Protein AF-A0A261AFC9-F1 (afdb_monomer_lite)

InterPro domains:
  IPR053132 Mesendoderm Development Regulator [PTHR35855] (1-124)

Organism: Caenorhabditis remanei (NCBI:txid31234)

Structure (mmCIF, N/CA/C/O backbone):
data_AF-A0A261AFC9-F1
#
_entry.id   AF-A0A261AFC9-F1
#
loop_
_atom_site.group_PDB
_atom_site.id
_atom_site.type_symbol
_atom_site.label_atom_id
_atom_site.label_alt_id
_atom_site.label_comp_id
_atom_site.label_asym_id
_atom_site.label_entity_id
_atom_site.label_seq_id
_atom_site.pdbx_PDB_ins_code
_atom_site.Cartn_x
_atom_site.Cartn_y
_atom_site.Cartn_z
_atom_site.occupancy
_atom_site.B_iso_or_equiv
_atom_site.auth_seq_id
_atom_site.auth_comp_id
_atom_site.auth_asym_id
_atom_site.auth_atom_id
_atom_site.pdbx_PDB_model_num
ATOM 1 N N . MET A 1 1 ? 24.778 -31.324 -28.775 1.00 54.78 1 MET A N 1
ATOM 2 C CA . MET A 1 1 ? 24.158 -29.977 -28.761 1.00 54.78 1 MET A CA 1
ATOM 3 C C . MET A 1 1 ? 25.275 -28.955 -28.616 1.00 54.78 1 MET A C 1
ATOM 5 O O . MET A 1 1 ? 26.095 -29.123 -27.729 1.00 54.78 1 MET A O 1
ATOM 9 N N . SER A 1 2 ? 25.384 -27.986 -29.532 1.00 67.25 2 SER A N 1
ATOM 10 C CA . SER A 1 2 ? 26.491 -27.010 -29.555 1.00 67.25 2 SER A CA 1
ATOM 11 C C . SER A 1 2 ? 26.510 -26.164 -28.276 1.00 67.25 2 SER A C 1
ATOM 13 O O . SER A 1 2 ? 25.464 -25.633 -27.899 1.00 67.25 2 SER A O 1
ATOM 15 N N . SER A 1 3 ? 27.675 -26.012 -27.635 1.00 69.44 3 SER A N 1
ATOM 16 C CA . SER A 1 3 ? 27.861 -25.224 -26.401 1.00 69.44 3 SER A CA 1
ATOM 17 C C . SER A 1 3 ? 27.331 -23.793 -26.521 1.00 69.44 3 SER A C 1
ATOM 19 O O . SER A 1 3 ? 26.829 -23.240 -25.551 1.00 69.44 3 SER A O 1
ATOM 21 N N . ILE A 1 4 ? 27.333 -23.226 -27.730 1.00 74.94 4 ILE A N 1
ATOM 22 C CA . ILE A 1 4 ? 26.769 -21.900 -28.022 1.00 74.94 4 ILE A CA 1
ATOM 23 C C . ILE A 1 4 ? 25.251 -21.874 -27.801 1.00 74.94 4 ILE A C 1
ATOM 25 O O . ILE A 1 4 ? 24.725 -20.912 -27.251 1.00 74.94 4 ILE A O 1
ATOM 29 N N . ARG A 1 5 ? 24.532 -22.945 -28.167 1.00 71.75 5 ARG A N 1
ATOM 30 C CA . ARG A 1 5 ? 23.084 -23.041 -27.919 1.00 71.75 5 ARG A CA 1
ATOM 31 C C . ARG A 1 5 ? 22.778 -23.155 -26.428 1.00 71.75 5 ARG A C 1
ATOM 33 O O . ARG A 1 5 ? 21.781 -22.603 -25.987 1.00 71.75 5 ARG A O 1
ATOM 40 N N . VAL A 1 6 ? 23.642 -23.826 -25.663 1.00 73.00 6 VAL A N 1
ATOM 41 C CA . VAL A 1 6 ? 23.518 -23.922 -24.200 1.00 73.00 6 VAL A CA 1
ATOM 42 C C . VAL A 1 6 ? 23.772 -22.562 -23.546 1.00 73.00 6 VAL A C 1
ATOM 44 O O . VAL A 1 6 ? 22.988 -22.148 -22.703 1.00 73.00 6 VAL A O 1
ATOM 47 N N . 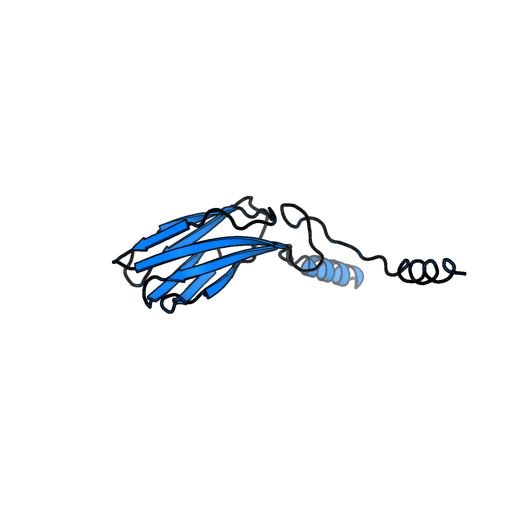ILE A 1 7 ? 24.797 -21.825 -23.985 1.00 72.25 7 ILE A N 1
ATOM 48 C CA . ILE A 1 7 ? 25.108 -20.478 -23.480 1.00 72.25 7 ILE A CA 1
ATOM 49 C C . ILE A 1 7 ? 23.971 -19.495 -23.790 1.00 72.25 7 ILE A C 1
ATOM 51 O O . ILE A 1 7 ? 23.517 -18.796 -22.893 1.00 72.25 7 ILE A O 1
ATOM 55 N N . LEU A 1 8 ? 23.455 -19.474 -25.023 1.00 69.56 8 LEU A N 1
ATOM 56 C CA . LEU A 1 8 ? 22.329 -18.606 -25.394 1.00 69.56 8 LEU A CA 1
ATOM 57 C C . LEU A 1 8 ? 21.050 -18.949 -24.617 1.00 69.56 8 LEU A C 1
ATOM 59 O O . LEU A 1 8 ? 20.327 -18.048 -24.199 1.00 69.56 8 LEU A O 1
ATOM 63 N N . PHE A 1 9 ? 20.798 -20.238 -24.372 1.00 65.12 9 PHE A N 1
ATOM 64 C CA . PHE A 1 9 ? 19.677 -20.674 -23.544 1.00 65.12 9 PHE A CA 1
ATOM 65 C C . PHE A 1 9 ? 19.851 -20.220 -22.087 1.00 65.12 9 PHE A C 1
ATOM 67 O O . PHE A 1 9 ? 18.928 -19.648 -21.517 1.00 65.12 9 PHE A O 1
ATOM 74 N N . LEU A 1 10 ? 21.050 -20.358 -21.512 1.00 62.88 10 LEU A N 1
ATOM 75 C CA . LEU A 1 10 ? 21.364 -19.849 -20.174 1.00 62.88 10 LEU A CA 1
ATOM 76 C C . LEU A 1 10 ? 21.193 -18.323 -20.087 1.00 62.88 10 LEU A C 1
ATOM 78 O O . LEU A 1 10 ? 20.551 -17.851 -19.156 1.00 62.88 10 LEU A O 1
ATOM 82 N N . TYR A 1 11 ? 21.660 -17.552 -21.076 1.00 61.16 11 TYR A N 1
ATOM 83 C CA . TYR A 1 11 ? 21.439 -16.098 -21.128 1.00 61.16 11 TYR A CA 1
ATOM 84 C C . TYR A 1 11 ? 19.954 -15.722 -21.227 1.00 61.16 11 TYR A C 1
ATOM 86 O O . TYR A 1 11 ? 19.536 -14.750 -20.603 1.00 61.16 11 TYR A O 1
ATOM 94 N N . SER A 1 12 ? 19.138 -16.500 -21.947 1.00 57.38 12 SER A N 1
ATOM 95 C CA . SER A 1 12 ? 17.687 -16.270 -22.002 1.00 57.38 12 SER A CA 1
ATOM 96 C C . SER A 1 12 ? 16.977 -16.559 -20.673 1.00 57.38 12 SER A C 1
ATOM 98 O O . SER A 1 12 ? 15.988 -15.904 -20.357 1.00 57.38 12 SER A O 1
ATOM 100 N N . LEU A 1 13 ? 17.518 -17.468 -19.851 1.00 54.53 13 LEU A N 1
ATOM 101 C CA . LEU A 1 13 ? 17.015 -17.733 -18.498 1.00 54.53 13 LEU A CA 1
ATOM 102 C C . LEU A 1 13 ? 17.376 -16.609 -17.511 1.00 54.53 13 LEU A C 1
ATOM 104 O O . LEU A 1 13 ? 16.652 -16.407 -16.541 1.00 54.53 13 LEU A O 1
ATOM 108 N N . TYR A 1 14 ? 18.449 -15.846 -17.766 1.00 49.03 14 TYR A N 1
ATOM 109 C CA . TYR A 1 14 ? 18.832 -14.679 -16.957 1.00 49.03 14 TYR A CA 1
ATOM 110 C C . TYR A 1 14 ? 17.985 -13.429 -17.220 1.00 49.03 14 TYR A C 1
ATOM 112 O O . TYR A 1 14 ? 18.086 -12.471 -16.457 1.00 49.03 14 TYR A O 1
ATOM 120 N N . SER A 1 15 ? 17.082 -13.444 -18.207 1.00 40.25 15 SER A N 1
ATOM 121 C CA . SER A 1 15 ? 16.020 -12.433 -18.323 1.00 40.25 15 SER A CA 1
ATOM 122 C C . SER A 1 15 ? 14.870 -12.698 -17.334 1.00 40.25 15 SER A C 1
ATOM 124 O O . SER A 1 15 ? 13.699 -12.449 -17.616 1.00 40.25 15 SER A O 1
ATOM 126 N N . LEU A 1 16 ? 15.205 -13.216 -16.147 1.00 48.62 16 LEU A N 1
ATOM 127 C CA . LEU A 1 16 ? 14.377 -13.084 -14.957 1.00 48.62 16 LEU A CA 1
ATOM 128 C C . LEU A 1 16 ? 14.140 -11.588 -14.788 1.00 48.62 16 LEU A C 1
ATOM 130 O O . LEU A 1 16 ? 15.077 -10.862 -14.467 1.00 48.62 16 LEU A O 1
ATOM 134 N N . ALA A 1 17 ? 12.921 -11.141 -15.093 1.00 53.59 17 ALA A N 1
ATOM 135 C CA . ALA A 1 17 ? 12.481 -9.760 -14.985 1.00 53.59 17 ALA A CA 1
ATOM 136 C C . ALA A 1 17 ? 12.919 -9.191 -13.630 1.00 53.59 17 ALA A C 1
ATOM 138 O O . ALA A 1 17 ? 12.280 -9.424 -12.604 1.00 53.59 17 ALA A O 1
ATOM 139 N N . SER A 1 18 ? 14.062 -8.505 -13.615 1.00 55.03 18 SER A N 1
ATOM 140 C CA . SER A 1 18 ? 14.497 -7.775 -12.441 1.00 55.03 18 SER A CA 1
ATOM 141 C C . SER A 1 18 ? 13.482 -6.661 -12.288 1.00 55.03 18 SER A C 1
ATOM 143 O O . SER A 1 18 ? 13.303 -5.858 -13.204 1.00 55.03 18 SER A O 1
ATOM 145 N N . ALA A 1 19 ? 12.749 -6.672 -11.179 1.00 69.25 19 ALA A N 1
ATOM 146 C CA . ALA A 1 19 ? 11.855 -5.579 -10.864 1.00 69.25 19 ALA A CA 1
ATOM 147 C C . ALA A 1 19 ? 12.705 -4.309 -10.811 1.00 69.25 19 ALA A C 1
ATOM 149 O O . ALA A 1 19 ? 13.647 -4.207 -10.024 1.00 69.25 19 ALA A O 1
ATOM 150 N N . THR A 1 20 ? 12.424 -3.376 -11.709 1.00 87.38 20 THR A N 1
ATOM 151 C CA . THR A 1 20 ? 13.218 -2.156 -11.846 1.00 87.38 20 THR A CA 1
ATOM 152 C C . THR A 1 20 ? 12.829 -1.106 -10.803 1.00 87.38 20 THR A C 1
ATOM 154 O O . THR A 1 20 ? 13.605 -0.207 -10.486 1.00 87.38 20 THR A O 1
ATOM 157 N N . GLY A 1 21 ? 11.658 -1.277 -10.189 1.00 89.44 21 GLY A N 1
ATOM 158 C CA . GLY A 1 21 ? 11.203 -0.567 -9.003 1.00 89.44 21 GLY A CA 1
ATOM 159 C C . GLY A 1 21 ? 10.308 -1.446 -8.135 1.00 89.44 21 GLY A C 1
ATOM 160 O O . GLY A 1 21 ? 10.061 -2.614 -8.447 1.00 89.44 21 GLY A O 1
ATOM 161 N N . HIS A 1 22 ? 9.837 -0.886 -7.029 1.00 90.81 22 HIS A N 1
ATOM 162 C CA . HIS A 1 22 ? 8.939 -1.547 -6.096 1.00 90.81 22 HIS A CA 1
ATOM 163 C C . HIS A 1 22 ? 7.956 -0.551 -5.476 1.00 90.81 22 HIS A C 1
ATOM 165 O O . HIS A 1 22 ? 8.275 0.612 -5.233 1.00 90.81 22 HIS A O 1
ATOM 171 N N . LEU A 1 23 ? 6.737 -1.017 -5.204 1.00 92.31 23 LEU A N 1
ATOM 172 C CA . LEU A 1 23 ? 5.770 -0.274 -4.408 1.00 92.31 23 LEU A CA 1
ATOM 173 C C . LEU A 1 23 ? 6.118 -0.462 -2.936 1.00 92.31 23 LEU A C 1
ATOM 175 O O . LEU A 1 23 ? 6.054 -1.576 -2.427 1.00 92.31 23 LEU A O 1
ATOM 179 N N . ARG A 1 24 ? 6.432 0.621 -2.240 1.00 94.69 24 ARG A N 1
ATOM 180 C CA . ARG A 1 24 ? 6.575 0.657 -0.790 1.00 94.69 24 ARG A CA 1
ATOM 181 C C . ARG A 1 24 ? 5.273 1.147 -0.169 1.00 94.69 24 ARG A C 1
ATOM 183 O O . ARG A 1 24 ? 4.769 2.207 -0.539 1.00 94.69 24 ARG A O 1
ATOM 190 N N . LEU A 1 25 ? 4.753 0.391 0.791 1.00 96.00 25 LEU A N 1
ATOM 191 C CA . LEU A 1 25 ? 3.640 0.797 1.639 1.00 96.00 25 LEU A CA 1
ATOM 192 C C . LEU A 1 25 ? 4.137 1.056 3.057 1.00 96.00 25 LEU A C 1
ATOM 194 O O . LEU A 1 25 ? 4.895 0.264 3.613 1.00 96.00 25 LEU A O 1
ATOM 198 N N . GLU A 1 26 ? 3.674 2.151 3.641 1.00 97.25 26 GLU A N 1
ATOM 199 C CA . GLU A 1 26 ? 3.864 2.501 5.041 1.00 97.25 26 GLU A CA 1
ATOM 200 C C . GLU A 1 26 ? 2.496 2.504 5.728 1.00 97.25 26 GLU A C 1
ATOM 202 O O . GLU A 1 26 ? 1.566 3.190 5.302 1.00 97.25 26 GLU A O 1
ATOM 207 N N . LEU A 1 27 ? 2.373 1.677 6.760 1.00 97.81 27 LEU A N 1
ATOM 208 C CA . LEU A 1 27 ? 1.123 1.335 7.423 1.00 97.81 27 LEU A CA 1
ATOM 209 C C . LEU A 1 27 ? 1.190 1.788 8.878 1.00 97.81 27 LEU A C 1
ATOM 211 O O . LEU A 1 27 ? 2.141 1.439 9.577 1.00 97.81 27 LEU A O 1
ATOM 215 N N . THR A 1 28 ? 0.166 2.501 9.338 1.00 98.00 28 THR A N 1
ATOM 216 C CA . THR A 1 28 ? 0.037 2.912 10.744 1.00 98.00 28 THR A CA 1
ATOM 217 C C . THR A 1 28 ? -1.370 2.597 11.230 1.00 98.00 28 THR A C 1
ATOM 219 O O . THR A 1 28 ? -2.342 3.110 10.673 1.00 98.00 28 THR A O 1
ATOM 222 N N . ALA A 1 29 ? -1.488 1.755 12.256 1.00 97.44 29 ALA A N 1
ATOM 223 C CA . ALA A 1 29 ? -2.777 1.324 12.792 1.00 97.44 29 ALA A CA 1
ATOM 224 C C . ALA A 1 29 ? -3.206 2.146 14.016 1.00 97.44 29 ALA A C 1
ATOM 226 O O . ALA A 1 29 ? -2.381 2.531 14.849 1.00 97.44 29 ALA A O 1
ATOM 227 N N . SER A 1 30 ? -4.514 2.361 14.159 1.00 96.75 30 SER A N 1
ATOM 228 C CA . SER A 1 30 ? -5.131 2.997 15.329 1.00 96.75 30 SER A CA 1
ATOM 229 C C . SER A 1 30 ? -5.181 2.088 16.558 1.00 96.75 30 SER A C 1
ATOM 231 O O . SER A 1 30 ? -5.371 2.577 17.666 1.00 96.75 30 SER A O 1
ATOM 233 N N . THR A 1 31 ? -5.024 0.776 16.374 1.00 96.56 31 THR A N 1
ATOM 234 C CA . THR A 1 31 ? -5.001 -0.255 17.421 1.00 96.56 31 THR A CA 1
ATOM 235 C C . THR A 1 31 ? -4.127 -1.425 16.975 1.00 96.56 31 THR A C 1
ATOM 237 O O . THR A 1 31 ? -3.945 -1.628 15.775 1.00 96.56 31 THR A O 1
ATOM 240 N N . ASN A 1 32 ? -3.641 -2.245 17.912 1.00 97.25 32 ASN A N 1
ATOM 241 C CA . ASN A 1 32 ? -2.921 -3.474 17.563 1.00 97.25 32 ASN A CA 1
ATOM 242 C C . ASN A 1 32 ? -3.816 -4.395 16.721 1.00 97.25 32 ASN A C 1
ATOM 244 O O . ASN A 1 32 ? -4.939 -4.699 17.126 1.00 97.25 32 ASN A O 1
ATOM 248 N N . CYS A 1 33 ? -3.331 -4.856 15.571 1.00 96.50 33 CYS A N 1
ATOM 249 C CA . CYS A 1 33 ? -4.094 -5.746 14.700 1.00 96.50 33 CYS A CA 1
ATOM 250 C C . CYS A 1 33 ? -3.184 -6.624 13.833 1.00 96.50 33 CYS A C 1
ATOM 252 O O . CYS A 1 33 ? -2.002 -6.341 13.650 1.00 96.50 33 CYS A O 1
ATOM 254 N N . ASN A 1 34 ? -3.756 -7.695 13.285 1.00 97.12 34 ASN A N 1
ATOM 255 C CA . ASN A 1 34 ? -3.139 -8.455 12.204 1.00 97.12 34 ASN A CA 1
ATOM 256 C C . ASN A 1 34 ? -3.806 -8.024 10.902 1.00 97.12 34 ASN 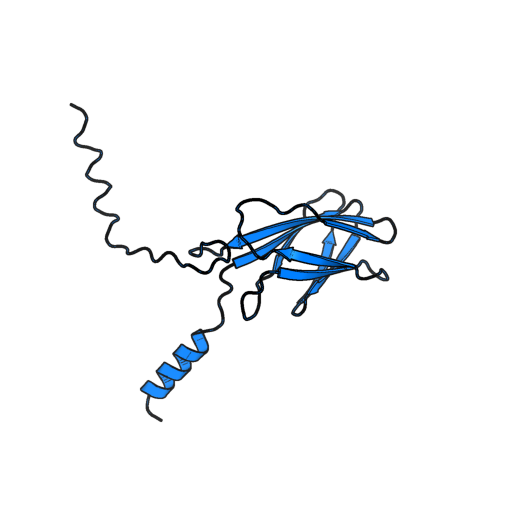A C 1
ATOM 258 O O . ASN A 1 34 ? -4.996 -8.260 10.714 1.00 97.12 34 ASN A O 1
ATOM 262 N N . LEU A 1 35 ? -3.058 -7.374 10.021 1.00 97.38 35 LEU A N 1
ATOM 263 C CA . LEU A 1 35 ? -3.546 -6.924 8.728 1.00 97.38 35 LEU A CA 1
ATOM 264 C C . LEU A 1 35 ? -3.096 -7.914 7.660 1.00 97.38 35 LEU A C 1
ATOM 266 O O . LEU A 1 35 ? -1.901 -8.130 7.477 1.00 97.38 35 LEU A O 1
ATOM 270 N N . ARG A 1 36 ? -4.043 -8.513 6.946 1.00 96.88 36 ARG A N 1
ATOM 271 C CA . ARG A 1 36 ? -3.768 -9.337 5.770 1.00 96.88 36 ARG A CA 1
ATOM 272 C C . ARG A 1 36 ? -3.745 -8.460 4.524 1.00 96.88 36 ARG A C 1
ATOM 274 O O . ARG A 1 36 ? -4.677 -7.685 4.312 1.00 96.88 36 ARG A O 1
ATOM 281 N N . LEU A 1 37 ? -2.698 -8.604 3.721 1.00 95.38 37 LEU A N 1
ATOM 282 C CA . LEU A 1 37 ? -2.461 -7.911 2.464 1.00 95.38 37 LEU A CA 1
ATOM 283 C C . LEU A 1 37 ? -2.497 -8.927 1.324 1.00 95.38 37 LEU A C 1
ATOM 285 O O . LEU A 1 37 ? -1.742 -9.898 1.323 1.00 95.38 37 LEU A O 1
ATOM 289 N N . LEU A 1 38 ? -3.354 -8.678 0.341 1.00 92.94 38 LEU A N 1
ATOM 290 C CA . LEU A 1 38 ? -3.576 -9.554 -0.801 1.00 92.94 38 LEU A CA 1
ATOM 291 C C . LEU A 1 38 ? -3.289 -8.804 -2.102 1.00 92.94 38 LEU A C 1
ATOM 293 O O . LEU A 1 38 ? -3.874 -7.757 -2.362 1.00 92.94 38 LEU A O 1
ATOM 297 N N . THR A 1 39 ? -2.435 -9.360 -2.950 1.00 89.00 39 THR A N 1
ATOM 298 C CA . THR A 1 39 ? -2.247 -8.921 -4.340 1.00 89.00 39 THR A CA 1
ATOM 299 C C . THR A 1 39 ? -2.539 -10.084 -5.284 1.00 89.00 39 THR A C 1
ATOM 301 O O . THR A 1 39 ? -2.712 -11.218 -4.840 1.00 89.00 39 THR A O 1
ATOM 304 N N . ASP A 1 40 ? -2.509 -9.841 -6.596 1.00 82.88 40 ASP A N 1
ATOM 305 C CA . ASP A 1 40 ? -2.604 -10.904 -7.610 1.00 82.88 40 ASP A CA 1
ATOM 306 C C . ASP A 1 40 ? -1.516 -11.992 -7.454 1.00 82.88 40 ASP A C 1
ATOM 308 O O . ASP A 1 40 ? -1.639 -13.079 -8.015 1.00 82.88 40 ASP A O 1
ATOM 312 N N . SER A 1 41 ? -0.425 -11.707 -6.729 1.00 77.31 41 SER A N 1
ATOM 313 C CA . SER A 1 41 ? 0.757 -12.577 -6.655 1.00 77.31 41 SER A CA 1
ATOM 314 C C . SER A 1 41 ? 1.267 -12.881 -5.243 1.00 77.31 41 SER A C 1
ATOM 316 O O . SER A 1 41 ? 2.224 -13.649 -5.103 1.00 77.31 41 SER A O 1
ATOM 318 N N . SER A 1 42 ? 0.668 -12.286 -4.209 1.00 84.00 42 SER A N 1
ATOM 319 C CA . SER A 1 42 ? 1.114 -12.409 -2.820 1.00 84.00 42 SER A CA 1
ATOM 320 C C . SER A 1 42 ? -0.052 -12.372 -1.839 1.00 84.00 42 SER A C 1
ATOM 322 O O . SER A 1 42 ? -1.023 -11.647 -2.041 1.00 84.00 42 SER A O 1
ATOM 324 N N . ASP A 1 43 ? 0.101 -13.102 -0.741 1.00 91.88 43 ASP A N 1
ATOM 325 C CA . ASP A 1 43 ? -0.805 -13.105 0.402 1.00 91.88 43 ASP A CA 1
ATOM 326 C C . ASP A 1 43 ? 0.053 -13.097 1.669 1.00 91.88 43 ASP A C 1
ATOM 328 O O . ASP A 1 43 ? 0.791 -14.047 1.932 1.00 91.88 43 ASP A O 1
ATOM 332 N N . GLU A 1 44 ? 0.034 -11.986 2.397 1.00 93.06 44 GLU A N 1
ATOM 333 C CA . GLU A 1 44 ? 0.878 -11.754 3.567 1.00 93.06 44 GLU A CA 1
ATOM 334 C C . GLU A 1 44 ? 0.017 -11.292 4.741 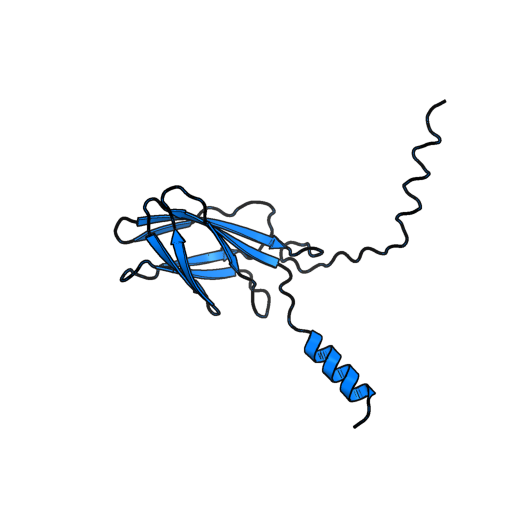1.00 93.06 44 GLU A C 1
ATOM 336 O O . GLU A 1 44 ? -0.964 -10.579 4.560 1.00 93.06 44 GLU A O 1
ATOM 341 N N . THR A 1 45 ? 0.377 -11.676 5.964 1.00 95.62 45 THR A N 1
ATOM 342 C CA . THR A 1 45 ? -0.230 -11.121 7.180 1.00 95.62 45 THR A CA 1
ATOM 343 C C . THR A 1 45 ? 0.831 -10.397 7.993 1.00 95.62 45 THR A C 1
ATOM 345 O O . THR A 1 45 ? 1.832 -10.991 8.388 1.00 95.62 45 THR A O 1
ATOM 348 N N . LEU A 1 46 ? 0.598 -9.113 8.253 1.00 96.50 46 LEU A N 1
ATOM 349 C CA . LEU A 1 46 ? 1.465 -8.237 9.027 1.00 96.50 46 LEU A CA 1
ATOM 350 C C . LEU A 1 46 ? 0.853 -7.974 10.398 1.00 96.50 46 LEU A C 1
ATOM 352 O O . LEU A 1 46 ? -0.300 -7.562 10.503 1.00 96.50 46 LEU A O 1
ATOM 356 N N . GLN A 1 47 ? 1.649 -8.144 11.448 1.00 97.38 47 GLN A N 1
ATOM 357 C CA . GLN A 1 47 ? 1.290 -7.644 12.768 1.00 97.38 47 GLN A CA 1
ATOM 358 C C . GLN A 1 47 ? 1.599 -6.145 12.836 1.00 97.38 47 GLN A C 1
ATOM 360 O O . GLN A 1 47 ? 2.737 -5.730 12.605 1.00 97.38 47 GLN A O 1
ATOM 365 N N . LEU A 1 48 ? 0.582 -5.343 13.140 1.00 97.69 48 LEU A N 1
ATOM 366 C CA . LEU A 1 48 ? 0.691 -3.904 13.344 1.00 97.69 48 LEU A CA 1
ATOM 367 C C . LEU A 1 48 ? 0.528 -3.588 14.829 1.00 97.69 48 LEU A C 1
ATOM 369 O O . LEU A 1 48 ? -0.397 -4.080 15.482 1.00 97.69 48 LEU A O 1
ATOM 373 N N . LEU A 1 49 ? 1.425 -2.753 15.344 1.00 97.38 49 LEU A N 1
ATOM 374 C CA . LEU A 1 49 ? 1.336 -2.182 16.682 1.00 97.38 49 LEU A CA 1
ATOM 375 C C . LEU A 1 49 ? 0.775 -0.760 16.587 1.00 97.38 49 LEU A C 1
ATOM 377 O O . LEU A 1 49 ? 1.023 -0.040 15.618 1.00 97.38 49 LEU A O 1
ATOM 381 N N . ILE A 1 50 ? -0.025 -0.375 17.577 1.00 97.19 50 ILE A N 1
ATOM 382 C CA . ILE A 1 50 ? -0.711 0.915 17.628 1.00 97.19 50 ILE A CA 1
ATOM 383 C C . ILE A 1 50 ? 0.277 2.076 17.494 1.00 97.19 50 ILE A C 1
ATOM 385 O O . ILE A 1 50 ? 1.252 2.169 18.234 1.00 97.19 50 ILE A O 1
ATOM 389 N N . GLY A 1 51 ? 0.004 2.978 16.549 1.00 93.75 51 GLY A N 1
ATOM 390 C CA . GLY A 1 51 ? 0.817 4.171 16.305 1.00 93.75 51 GLY A CA 1
ATOM 391 C C . GLY A 1 51 ? 2.208 3.905 15.714 1.00 93.75 51 GLY A C 1
ATOM 392 O O . GLY A 1 51 ? 2.888 4.860 15.341 1.00 93.75 51 GLY A O 1
ATOM 393 N N . GLU A 1 52 ? 2.630 2.646 15.584 1.00 97.75 52 GLU A N 1
ATOM 394 C CA . GLU A 1 52 ? 3.909 2.291 14.982 1.00 97.75 52 GLU A CA 1
ATOM 395 C C . GLU A 1 52 ? 3.799 2.177 13.463 1.00 97.75 52 GLU A C 1
ATOM 397 O O . GLU A 1 52 ? 2.837 1.638 12.911 1.00 97.75 52 GLU A O 1
ATOM 402 N N . LYS A 1 53 ? 4.838 2.665 12.783 1.00 96.88 53 LYS A N 1
ATOM 403 C CA . LYS A 1 53 ? 4.963 2.563 11.332 1.00 96.88 53 LYS A CA 1
ATOM 404 C C . LYS A 1 53 ? 5.505 1.193 10.953 1.00 96.88 53 LYS A C 1
ATOM 406 O O . LYS A 1 53 ? 6.622 0.835 11.327 1.00 96.88 53 LYS A O 1
ATOM 411 N N . ARG A 1 54 ? 4.759 0.459 10.132 1.00 97.25 54 ARG A N 1
ATOM 412 C CA . ARG A 1 54 ? 5.213 -0.784 9.501 1.00 97.25 54 ARG A CA 1
ATOM 413 C C . ARG A 1 54 ? 5.386 -0.571 8.004 1.00 97.25 54 ARG A C 1
ATOM 415 O O . ARG A 1 54 ? 4.460 -0.137 7.328 1.00 97.25 54 ARG A O 1
ATOM 422 N N . ILE A 1 55 ? 6.563 -0.907 7.487 1.00 95.75 55 ILE A N 1
ATOM 423 C CA . ILE A 1 55 ? 6.872 -0.802 6.059 1.00 95.75 55 ILE A CA 1
ATOM 424 C C . ILE A 1 55 ? 6.844 -2.197 5.432 1.00 95.75 55 ILE A C 1
ATOM 426 O O . ILE A 1 55 ? 7.402 -3.140 5.992 1.00 95.75 55 ILE A O 1
ATOM 430 N N . THR A 1 56 ? 6.213 -2.313 4.268 1.00 93.50 56 THR A N 1
ATOM 431 C CA . THR A 1 56 ? 6.276 -3.495 3.393 1.00 93.50 56 THR A CA 1
ATOM 432 C C . THR A 1 56 ? 6.490 -3.057 1.944 1.00 93.50 56 THR A C 1
ATOM 434 O O . THR A 1 56 ? 6.209 -1.907 1.593 1.00 93.50 56 THR A O 1
ATOM 437 N N . SER A 1 57 ? 7.024 -3.941 1.103 1.00 91.50 57 SER A N 1
ATOM 438 C CA . SER A 1 57 ? 7.307 -3.638 -0.298 1.00 91.50 57 SER A CA 1
ATOM 439 C C . SER A 1 57 ? 6.890 -4.755 -1.251 1.00 91.50 57 SER A C 1
ATOM 441 O O . SER A 1 57 ? 7.067 -5.943 -0.990 1.00 91.50 57 SER A O 1
ATOM 443 N N . PHE A 1 58 ? 6.363 -4.352 -2.406 1.00 86.69 58 PHE A N 1
ATOM 444 C CA . PHE A 1 58 ? 5.883 -5.236 -3.459 1.00 86.69 58 PHE A CA 1
ATOM 445 C C . PHE A 1 58 ? 6.641 -4.968 -4.746 1.00 86.69 58 PHE A C 1
ATOM 447 O O . PHE A 1 58 ? 6.687 -3.844 -5.245 1.00 86.69 58 PHE A O 1
ATOM 454 N N . HIS A 1 59 ? 7.203 -6.027 -5.311 1.00 83.62 59 HIS A N 1
ATOM 455 C CA . HIS A 1 59 ? 7.875 -5.968 -6.596 1.00 83.62 59 HIS A CA 1
ATOM 456 C C . HIS A 1 59 ? 6.883 -6.390 -7.686 1.00 83.62 59 HIS A C 1
ATOM 458 O O . HIS A 1 59 ? 6.351 -7.504 -7.603 1.00 83.62 59 HIS A O 1
ATOM 464 N N . PRO A 1 60 ? 6.605 -5.541 -8.691 1.00 73.38 60 PRO A N 1
ATOM 465 C CA . PRO A 1 60 ? 5.723 -5.913 -9.785 1.00 73.38 60 PRO A CA 1
ATOM 466 C C . PRO A 1 60 ? 6.299 -7.126 -10.524 1.00 73.38 60 PRO A C 1
ATOM 468 O O . PRO A 1 60 ? 7.467 -7.145 -10.912 1.00 73.38 60 PRO A O 1
ATOM 471 N N . ARG A 1 61 ? 5.475 -8.164 -10.699 1.00 70.00 61 ARG A N 1
ATOM 472 C CA . ARG A 1 61 ? 5.820 -9.353 -11.487 1.00 70.00 61 ARG A CA 1
ATOM 473 C C . ARG A 1 61 ? 5.183 -9.230 -12.873 1.00 70.00 61 ARG A C 1
ATOM 475 O O . ARG A 1 61 ? 3.961 -9.192 -12.977 1.00 70.00 61 ARG A O 1
ATOM 482 N N . GLY A 1 62 ? 5.997 -9.211 -13.929 1.00 64.25 62 GLY A N 1
ATOM 483 C CA . GLY A 1 62 ? 5.533 -9.150 -15.323 1.00 64.25 62 GLY A CA 1
ATOM 484 C C . GLY A 1 62 ? 5.604 -7.751 -15.947 1.00 64.25 62 GLY A C 1
ATOM 485 O O . GLY A 1 62 ? 6.406 -6.924 -15.523 1.00 64.25 62 GLY A O 1
ATOM 486 N N . LEU A 1 63 ? 4.800 -7.508 -16.992 1.00 62.12 63 LEU A N 1
ATOM 487 C CA . LEU A 1 63 ? 4.709 -6.208 -17.674 1.00 62.12 63 LEU A CA 1
ATOM 488 C C . LEU A 1 63 ? 4.366 -5.097 -16.673 1.00 62.12 63 LEU A C 1
ATOM 490 O O . LEU A 1 63 ? 3.455 -5.261 -15.859 1.00 62.12 63 LEU A O 1
ATOM 494 N N . ILE A 1 64 ? 5.085 -3.975 -16.762 1.00 62.72 64 ILE A N 1
ATOM 495 C CA . ILE A 1 64 ? 4.867 -2.787 -15.932 1.00 62.72 64 ILE A CA 1
ATOM 496 C C . ILE A 1 64 ? 3.423 -2.324 -16.155 1.00 62.72 64 ILE A C 1
ATOM 498 O O . ILE A 1 64 ? 3.069 -1.861 -17.238 1.00 62.72 64 ILE A O 1
ATOM 502 N N . ARG A 1 65 ? 2.572 -2.506 -15.143 1.00 70.44 65 ARG A N 1
ATOM 503 C CA . ARG A 1 65 ? 1.237 -1.900 -15.099 1.00 70.44 65 ARG A CA 1
ATOM 504 C C . ARG A 1 65 ? 1.373 -0.474 -14.559 1.00 70.44 65 ARG A C 1
ATOM 506 O O . ARG A 1 65 ? 2.298 -0.183 -13.811 1.00 70.44 65 ARG A O 1
ATOM 513 N N . ASP A 1 66 ? 0.451 0.419 -14.893 1.00 84.75 66 ASP A N 1
ATOM 514 C CA . ASP A 1 66 ? 0.445 1.760 -14.288 1.00 84.75 66 ASP A CA 1
ATOM 515 C C . ASP A 1 66 ? 0.014 1.730 -12.815 1.00 84.75 66 ASP A C 1
ATOM 517 O O . ASP A 1 66 ? 0.342 2.636 -12.047 1.00 84.75 66 ASP A O 1
ATOM 521 N N . THR A 1 67 ? -0.719 0.688 -12.414 1.00 89.00 67 THR A N 1
ATOM 522 C CA . THR A 1 67 ? -1.241 0.519 -11.060 1.00 89.00 67 THR A CA 1
ATOM 523 C C . THR A 1 67 ? -1.135 -0.925 -10.576 1.00 89.00 67 THR A C 1
ATOM 525 O O . THR A 1 67 ? -1.067 -1.876 -11.361 1.00 89.00 67 THR A O 1
ATOM 528 N N . ILE A 1 68 ? -1.148 -1.090 -9.255 1.00 89.12 68 ILE A N 1
ATOM 529 C CA . ILE A 1 68 ? -1.321 -2.376 -8.579 1.00 89.12 68 ILE A CA 1
ATOM 530 C C . ILE A 1 68 ? -2.490 -2.284 -7.602 1.00 89.12 68 ILE A C 1
ATOM 532 O O . ILE A 1 68 ? -2.646 -1.296 -6.884 1.00 89.12 68 ILE A O 1
ATOM 536 N N . ARG A 1 69 ? -3.313 -3.332 -7.579 1.00 92.75 69 ARG A N 1
ATOM 537 C CA . ARG A 1 69 ? -4.423 -3.478 -6.641 1.00 92.75 69 ARG A CA 1
ATOM 538 C C . ARG A 1 69 ? -3.957 -4.274 -5.425 1.00 92.75 69 ARG A C 1
ATOM 540 O O . ARG A 1 69 ? -3.470 -5.393 -5.580 1.00 92.75 69 ARG A O 1
ATOM 547 N N . VAL A 1 70 ? -4.134 -3.714 -4.231 1.00 94.31 70 VAL A N 1
ATOM 548 C CA . VAL A 1 70 ? -3.829 -4.386 -2.959 1.00 94.31 70 VAL A CA 1
ATOM 549 C C . VAL A 1 70 ? -5.093 -4.422 -2.107 1.00 94.31 70 VAL A C 1
ATOM 551 O O . VAL A 1 70 ? -5.696 -3.387 -1.824 1.00 94.31 70 VAL A O 1
ATOM 554 N N . GLY A 1 71 ? -5.519 -5.626 -1.743 1.00 96.50 71 GLY A N 1
ATOM 555 C CA . GLY A 1 71 ? -6.596 -5.899 -0.802 1.00 96.50 71 GLY A CA 1
ATOM 556 C C . GLY A 1 71 ? -6.088 -5.919 0.633 1.00 96.50 71 GLY A C 1
ATOM 557 O O . GLY A 1 71 ? -5.037 -6.487 0.905 1.00 96.50 71 GLY A O 1
ATOM 558 N N . PHE A 1 72 ? -6.860 -5.345 1.544 1.00 97.38 72 PHE A N 1
ATOM 559 C CA . PHE A 1 72 ? -6.594 -5.312 2.976 1.00 97.38 72 PHE A CA 1
ATOM 560 C C . PHE A 1 72 ? -7.779 -5.903 3.723 1.00 97.38 72 PHE A C 1
ATOM 562 O O . PHE A 1 72 ? -8.929 -5.625 3.382 1.00 97.38 72 PHE A O 1
ATOM 569 N N . SER A 1 73 ? -7.508 -6.716 4.736 1.00 97.38 73 SER A N 1
ATOM 570 C CA . SER A 1 73 ? -8.533 -7.254 5.633 1.00 97.38 73 SER A CA 1
ATOM 571 C C . SER A 1 73 ? -7.944 -7.567 6.997 1.00 97.38 73 SER A C 1
ATOM 573 O O . SER A 1 73 ? -6.778 -7.943 7.100 1.00 97.38 73 SER A O 1
ATOM 575 N N . ILE A 1 74 ? -8.773 -7.498 8.027 1.00 96.12 74 ILE A N 1
ATOM 576 C CA . ILE A 1 74 ? -8.489 -8.056 9.353 1.00 96.12 74 ILE A CA 1
ATOM 577 C C . ILE A 1 74 ? -9.097 -9.469 9.473 1.00 96.12 74 ILE A C 1
ATOM 579 O O . ILE A 1 74 ? -9.916 -9.850 8.629 1.00 96.12 74 ILE A O 1
ATOM 583 N N . PRO A 1 75 ? -8.724 -10.280 10.483 1.00 91.88 75 PRO A N 1
ATOM 584 C CA . PRO A 1 75 ? -9.333 -11.587 10.708 1.00 91.88 75 PRO A CA 1
ATOM 585 C C . PRO A 1 75 ? -10.859 -11.489 10.789 1.00 91.88 75 PRO A C 1
ATOM 587 O O . PRO A 1 75 ? -11.387 -10.698 11.565 1.00 91.88 75 PRO A O 1
ATOM 590 N N . ASN A 1 76 ? -11.556 -12.302 9.990 1.00 87.81 76 ASN A N 1
ATOM 591 C CA . ASN A 1 76 ? -13.021 -12.309 9.849 1.00 87.81 76 ASN A CA 1
ATOM 592 C C . ASN A 1 76 ? -13.640 -11.004 9.304 1.00 87.81 76 ASN A C 1
ATOM 594 O O . ASN A 1 76 ? -14.863 -10.874 9.293 1.00 87.81 76 ASN A O 1
ATOM 598 N N . GLY A 1 77 ? -12.814 -10.059 8.855 1.00 88.81 77 GLY A N 1
ATOM 599 C CA . GLY A 1 77 ? -13.237 -8.796 8.264 1.00 88.81 77 GLY A CA 1
ATOM 600 C C . GLY A 1 77 ? -13.489 -8.880 6.761 1.00 88.81 77 GLY A C 1
ATOM 601 O O . GLY A 1 77 ? -13.233 -9.896 6.106 1.00 88.81 77 GLY A O 1
ATOM 602 N N . LYS A 1 78 ? -13.970 -7.775 6.192 1.00 91.62 78 LYS A N 1
ATOM 603 C CA . LYS A 1 78 ? -14.161 -7.644 4.745 1.00 91.62 78 LYS A CA 1
ATOM 604 C C . LYS A 1 78 ? -12.847 -7.232 4.088 1.00 91.62 78 LYS A C 1
ATOM 606 O O . LYS A 1 78 ? -12.135 -6.357 4.571 1.00 91.62 78 LYS A O 1
ATOM 611 N N . THR A 1 79 ? -12.550 -7.812 2.927 1.00 95.56 79 THR A N 1
ATOM 612 C CA . THR A 1 79 ? -11.450 -7.322 2.095 1.00 95.56 79 THR A CA 1
ATOM 613 C C . THR A 1 79 ? -11.848 -6.037 1.373 1.00 95.56 79 THR A C 1
ATOM 615 O O . THR A 1 79 ? -12.772 -6.032 0.555 1.00 95.56 79 THR A O 1
ATOM 618 N N . THR A 1 80 ? -11.108 -4.964 1.634 1.00 97.19 80 THR A N 1
ATOM 619 C CA . THR A 1 80 ? -11.206 -3.683 0.926 1.00 97.19 80 THR A CA 1
ATOM 620 C C . THR A 1 80 ? -9.950 -3.489 0.094 1.00 97.19 80 THR A C 1
ATOM 622 O O . THR A 1 80 ? -8.842 -3.635 0.600 1.00 97.19 80 THR A O 1
ATOM 625 N N . ALA A 1 81 ? -10.110 -3.197 -1.194 1.00 96.31 81 ALA A N 1
ATOM 626 C CA . ALA A 1 81 ? -8.991 -3.069 -2.118 1.00 96.31 81 ALA A CA 1
ATOM 627 C C . ALA A 1 81 ? -8.765 -1.619 -2.536 1.00 96.31 81 ALA A C 1
ATOM 629 O O . ALA A 1 81 ? -9.724 -0.905 -2.826 1.00 96.31 81 ALA A O 1
ATOM 630 N N . PHE A 1 82 ? -7.496 -1.238 -2.629 1.00 96.06 82 PHE A N 1
ATOM 631 C CA . PHE A 1 82 ? -7.053 0.060 -3.125 1.00 96.06 82 PHE A CA 1
ATOM 632 C C . PHE A 1 82 ? -6.141 -0.130 -4.332 1.00 96.06 82 PHE A C 1
ATOM 634 O O . PHE A 1 82 ? -5.435 -1.137 -4.438 1.00 96.06 82 PHE A O 1
ATOM 641 N N . GLU A 1 83 ? -6.162 0.844 -5.233 1.00 94.06 83 GLU A N 1
ATOM 642 C CA . GLU A 1 83 ? -5.246 0.911 -6.366 1.00 94.06 83 GLU A CA 1
ATOM 643 C C . GLU A 1 83 ? -4.150 1.929 -6.073 1.00 94.06 83 GLU A C 1
ATOM 645 O O . GLU A 1 83 ? -4.421 3.051 -5.647 1.00 94.06 83 GLU A O 1
ATOM 650 N N . PHE A 1 84 ? -2.907 1.523 -6.301 1.00 93.00 84 PHE A N 1
ATOM 651 C CA . PHE A 1 84 ? -1.727 2.344 -6.075 1.00 93.00 84 PHE A CA 1
ATOM 652 C C . PHE A 1 84 ? -1.006 2.567 -7.392 1.00 93.00 84 PHE A C 1
ATOM 654 O O . PHE A 1 84 ? -0.779 1.616 -8.142 1.00 93.00 84 PHE A O 1
ATOM 661 N N . SER A 1 85 ? -0.623 3.814 -7.664 1.00 91.62 85 SER A N 1
ATOM 662 C CA . SER A 1 85 ? 0.155 4.159 -8.853 1.00 91.62 85 SER A CA 1
ATOM 663 C C . SER A 1 85 ? 1.573 3.596 -8.748 1.00 91.62 85 SER A C 1
ATOM 665 O O . SER A 1 85 ? 2.227 3.738 -7.715 1.00 91.62 85 SER A O 1
ATOM 667 N N . MET A 1 86 ? 2.078 3.001 -9.825 1.00 90.25 86 MET A N 1
ATOM 668 C CA . MET A 1 86 ? 3.458 2.513 -9.935 1.00 90.25 86 MET A CA 1
ATOM 669 C C . MET A 1 86 ? 4.333 3.542 -10.655 1.00 90.25 86 MET A C 1
ATOM 671 O O . MET A 1 86 ? 5.017 3.246 -11.632 1.00 90.25 86 MET A O 1
ATOM 675 N N . LYS A 1 87 ? 4.254 4.792 -10.180 1.00 91.12 87 LYS A N 1
ATOM 676 C CA . LYS A 1 87 ? 4.985 5.937 -10.730 1.00 91.12 87 LYS A CA 1
ATOM 677 C C . LYS A 1 87 ? 5.837 6.593 -9.657 1.00 91.12 87 LYS A C 1
ATOM 679 O O . LYS A 1 87 ? 5.318 7.005 -8.621 1.00 91.12 87 LYS A O 1
ATOM 684 N N . ASN A 1 88 ? 7.129 6.712 -9.929 1.00 90.25 88 ASN A N 1
ATOM 685 C CA . ASN A 1 88 ? 8.089 7.400 -9.085 1.00 90.25 88 ASN A CA 1
ATOM 686 C C . ASN A 1 88 ? 7.977 8.913 -9.312 1.00 90.25 88 ASN A C 1
ATOM 688 O O . ASN A 1 88 ? 8.711 9.506 -10.099 1.00 90.25 88 ASN A O 1
ATOM 692 N N . SER A 1 89 ? 7.010 9.536 -8.641 1.00 86.50 89 SER A N 1
ATOM 693 C CA . SER A 1 89 ? 6.813 10.991 -8.633 1.00 86.50 89 SER A CA 1
ATOM 694 C C . SER A 1 89 ? 7.769 11.728 -7.685 1.00 86.50 89 SER A C 1
ATOM 696 O O . SER A 1 89 ? 7.707 12.952 -7.595 1.00 86.50 89 SER A O 1
ATOM 698 N N . GLY A 1 90 ? 8.611 11.007 -6.933 1.00 82.50 90 GLY A N 1
ATOM 699 C CA . GLY A 1 90 ? 9.443 11.571 -5.864 1.00 82.50 90 GLY A CA 1
ATOM 700 C C . GLY A 1 90 ? 8.661 12.060 -4.637 1.00 82.50 90 GLY A C 1
ATOM 701 O O . GLY A 1 90 ? 9.258 12.616 -3.717 1.00 82.50 90 GLY A O 1
ATOM 702 N N . GLN A 1 91 ? 7.340 11.866 -4.605 1.00 86.19 91 GLN A N 1
ATOM 703 C CA . GLN A 1 91 ? 6.470 12.257 -3.499 1.00 86.19 91 GLN A CA 1
ATOM 704 C C . GLN A 1 91 ? 5.545 11.096 -3.114 1.00 86.19 91 GLN A C 1
ATOM 706 O O . GLN A 1 91 ? 5.068 10.386 -4.005 1.00 86.19 91 GLN A O 1
ATOM 711 N N . PRO A 1 92 ? 5.243 10.912 -1.815 1.00 86.00 92 PRO A N 1
ATOM 712 C CA . PRO A 1 92 ? 4.220 9.967 -1.389 1.00 86.00 92 PRO A CA 1
ATOM 713 C C . PRO A 1 92 ? 2.868 10.296 -2.026 1.00 86.00 92 PRO A C 1
ATOM 715 O O . PRO A 1 92 ? 2.496 11.464 -2.160 1.00 86.00 92 PRO A O 1
ATOM 718 N N . GLN A 1 93 ? 2.117 9.263 -2.396 1.00 88.50 93 GLN A N 1
ATOM 719 C CA . GLN A 1 93 ? 0.745 9.434 -2.872 1.00 88.50 93 GLN A CA 1
ATOM 720 C C . GLN A 1 93 ? -0.167 9.862 -1.718 1.00 88.50 93 GLN A C 1
ATOM 722 O O . GLN A 1 93 ? 0.161 9.669 -0.541 1.00 88.50 93 GLN A O 1
ATOM 727 N N . LEU A 1 94 ? -1.336 10.412 -2.063 1.00 91.19 94 LEU A N 1
ATOM 728 C CA . LEU A 1 94 ? -2.388 10.670 -1.083 1.00 91.19 94 LEU A CA 1
ATOM 729 C C . LEU A 1 94 ? -2.675 9.383 -0.295 1.00 91.19 94 LEU A C 1
ATOM 731 O O . LEU A 1 94 ? -2.830 8.320 -0.905 1.00 91.19 94 LEU A O 1
ATOM 735 N N . PRO A 1 95 ? -2.702 9.454 1.045 1.00 92.56 95 PRO A N 1
ATOM 736 C CA . PRO A 1 95 ? -2.879 8.267 1.854 1.00 92.56 95 PRO A CA 1
ATOM 737 C C . PRO A 1 95 ? -4.281 7.691 1.666 1.00 92.56 95 PRO A C 1
ATOM 739 O O . PRO A 1 95 ? -5.271 8.422 1.638 1.00 92.56 95 PRO A O 1
ATOM 742 N N . ASN A 1 96 ? -4.352 6.368 1.602 1.00 97.00 96 ASN A N 1
ATOM 743 C CA . ASN A 1 96 ? -5.604 5.635 1.711 1.00 97.00 96 ASN A CA 1
ATOM 744 C C . ASN A 1 96 ? -5.884 5.320 3.182 1.00 97.00 96 ASN A C 1
ATOM 746 O O . ASN A 1 96 ? -4.962 5.201 3.992 1.00 97.00 96 ASN A O 1
ATOM 750 N N . VAL A 1 97 ? -7.160 5.159 3.522 1.00 97.44 97 VAL A N 1
ATOM 751 C CA . VAL A 1 97 ? -7.588 4.765 4.866 1.00 97.44 97 VAL A CA 1
ATOM 752 C C . VAL A 1 97 ? -8.390 3.480 4.750 1.00 97.44 97 VAL A C 1
ATOM 754 O O . VAL A 1 97 ? -9.407 3.431 4.060 1.00 97.44 97 VAL A O 1
ATOM 757 N N . PHE A 1 98 ? -7.905 2.430 5.402 1.00 97.50 98 PHE A N 1
ATOM 758 C CA . PHE A 1 98 ? -8.650 1.195 5.591 1.00 97.50 98 PHE A CA 1
ATOM 759 C C . PHE A 1 98 ? -9.383 1.257 6.929 1.00 97.50 98 PHE A C 1
ATOM 761 O O . PHE A 1 98 ? -8.756 1.517 7.954 1.00 97.50 98 PHE A O 1
ATOM 768 N N . GLU A 1 99 ? -10.685 0.985 6.917 1.00 96.62 99 GLU A N 1
ATOM 769 C CA . GLU A 1 99 ? -11.522 0.954 8.116 1.00 96.62 99 GLU A CA 1
ATOM 770 C C . GLU A 1 99 ? -12.345 -0.334 8.134 1.00 96.62 99 GLU A C 1
ATOM 772 O O . GLU A 1 99 ? -13.095 -0.611 7.194 1.00 96.62 99 GLU A O 1
ATOM 777 N N . ASP A 1 100 ? -12.200 -1.125 9.196 1.00 95.12 100 ASP A N 1
ATOM 778 C CA . ASP A 1 100 ? -13.023 -2.313 9.434 1.00 95.12 100 ASP A CA 1
ATOM 779 C C . ASP A 1 100 ? -13.047 -2.672 10.926 1.00 95.12 100 ASP A C 1
ATOM 781 O O . ASP A 1 100 ? -12.040 -2.546 11.618 1.00 95.12 100 ASP A O 1
ATOM 785 N N . ALA A 1 101 ? -14.204 -3.107 11.429 1.00 89.44 101 ALA A N 1
ATOM 786 C CA . ALA A 1 101 ? -14.448 -3.506 12.823 1.00 89.44 101 ALA A CA 1
ATOM 787 C C . ALA A 1 101 ? -13.825 -2.584 13.902 1.00 89.44 101 ALA A C 1
ATOM 789 O O . ALA A 1 101 ? -13.345 -3.055 14.933 1.00 89.44 101 ALA A O 1
ATOM 790 N N . GLY A 1 102 ? -13.823 -1.266 13.675 1.00 89.38 102 GLY A N 1
ATOM 791 C CA . GLY A 1 102 ? -13.253 -0.281 14.607 1.00 89.38 102 GLY A CA 1
ATOM 792 C C . GLY A 1 102 ? -11.724 -0.146 14.559 1.00 89.38 102 GLY A C 1
ATOM 793 O O . GLY A 1 102 ? -11.157 0.611 15.344 1.00 89.38 102 GLY A O 1
ATOM 794 N N . VAL A 1 103 ? -11.057 -0.839 13.634 1.00 94.12 103 VAL A N 1
ATOM 795 C CA . VAL A 1 103 ? -9.639 -0.666 13.309 1.00 94.12 103 VAL A CA 1
ATOM 796 C C . VAL A 1 103 ? -9.522 0.293 12.130 1.00 94.12 103 VAL A C 1
ATOM 798 O O . VAL A 1 103 ? -10.147 0.082 11.092 1.00 94.12 103 VAL A O 1
ATOM 801 N N . VAL A 1 104 ? -8.684 1.316 12.277 1.00 96.88 104 VAL A N 1
ATOM 802 C CA . VAL A 1 104 ? -8.323 2.251 11.209 1.00 96.88 104 VAL A CA 1
ATOM 803 C C . VAL A 1 104 ? -6.846 2.069 10.891 1.00 96.88 104 VAL A C 1
ATOM 805 O O . VAL A 1 104 ? -6.006 2.072 11.792 1.00 96.88 104 VAL A O 1
ATOM 808 N N . VAL A 1 105 ? -6.511 1.912 9.614 1.00 97.81 105 VAL A N 1
ATOM 809 C CA . VAL A 1 105 ? -5.126 1.834 9.142 1.00 97.81 105 VAL A CA 1
ATOM 810 C C . VAL A 1 105 ? -4.896 2.913 8.097 1.00 97.81 105 VAL A C 1
ATOM 812 O O . VAL A 1 105 ? -5.523 2.915 7.037 1.00 97.81 105 VAL A O 1
ATOM 815 N N . LEU A 1 106 ? -3.965 3.817 8.393 1.00 98.06 106 LEU A N 1
ATOM 816 C CA . LEU A 1 106 ? -3.452 4.777 7.428 1.00 98.06 106 LEU A CA 1
ATOM 817 C C . LEU A 1 106 ? -2.445 4.073 6.519 1.00 98.06 106 LEU A C 1
ATOM 819 O O . LEU A 1 106 ? -1.500 3.453 7.009 1.00 98.06 106 LEU A O 1
ATOM 823 N N . ILE A 1 107 ? -2.639 4.190 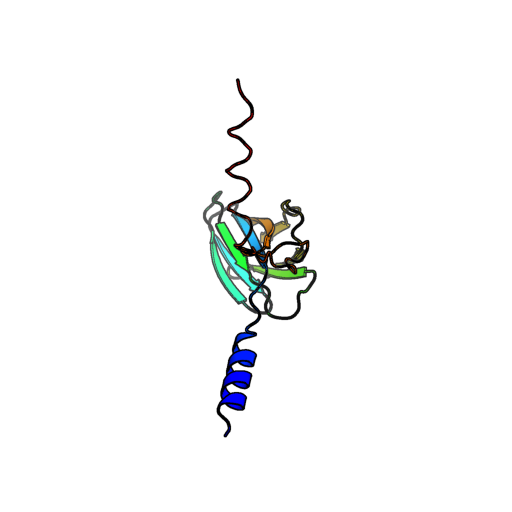5.208 1.00 97.88 107 ILE A N 1
ATOM 824 C CA . ILE A 1 107 ? -1.816 3.549 4.186 1.00 97.88 107 ILE A CA 1
ATOM 825 C C . ILE A 1 107 ? -1.180 4.637 3.324 1.00 97.88 107 ILE A C 1
ATOM 827 O O . ILE A 1 107 ? -1.822 5.222 2.451 1.00 97.88 107 ILE A O 1
ATOM 831 N N . GLN A 1 108 ? 0.100 4.899 3.555 1.00 96.94 108 GLN A N 1
ATOM 832 C CA . GLN A 1 108 ? 0.921 5.736 2.688 1.00 96.94 108 GLN A CA 1
ATOM 833 C C . GLN A 1 108 ? 1.640 4.863 1.666 1.00 96.94 108 GLN A C 1
ATOM 835 O O . GLN A 1 108 ? 2.054 3.747 1.973 1.00 96.94 108 GLN A O 1
ATOM 840 N N . SER A 1 109 ? 1.790 5.360 0.441 1.00 95.50 109 SER A N 1
ATOM 841 C CA . SER A 1 109 ? 2.437 4.603 -0.629 1.00 95.50 109 SER A CA 1
ATOM 842 C C . SER A 1 109 ? 3.413 5.453 -1.426 1.00 95.50 109 SER A C 1
ATOM 844 O O . SER A 1 109 ? 3.204 6.654 -1.619 1.00 95.50 109 SER A O 1
ATOM 846 N N . MET A 1 110 ? 4.476 4.812 -1.902 1.00 94.75 110 MET A N 1
ATOM 847 C CA . MET A 1 110 ? 5.460 5.405 -2.797 1.00 94.75 110 MET A CA 1
ATOM 848 C C . MET A 1 110 ? 6.018 4.326 -3.722 1.00 94.75 110 MET A C 1
ATOM 850 O O . MET A 1 110 ? 6.286 3.213 -3.278 1.00 94.75 110 MET A O 1
ATOM 854 N N . TYR A 1 111 ? 6.180 4.638 -5.006 1.00 93.31 111 TYR A N 1
ATOM 855 C CA . TYR A 1 111 ? 6.868 3.746 -5.934 1.00 93.31 111 TYR A CA 1
ATOM 856 C C . TYR A 1 111 ? 8.323 4.192 -6.057 1.00 93.31 111 TYR A C 1
ATOM 858 O O . TYR A 1 111 ? 8.592 5.322 -6.462 1.00 93.31 111 TYR A O 1
ATOM 866 N N . GLU A 1 112 ? 9.247 3.319 -5.672 1.00 92.88 112 GLU A N 1
ATOM 867 C CA . GLU A 1 112 ? 10.676 3.609 -5.602 1.00 92.88 112 GLU A CA 1
ATOM 868 C C . GLU A 1 112 ? 11.431 2.786 -6.647 1.00 92.88 112 GLU A C 1
ATOM 870 O O . GLU A 1 112 ? 11.156 1.602 -6.847 1.00 92.88 112 GLU A O 1
ATOM 875 N N . CYS A 1 113 ? 12.409 3.402 -7.309 1.00 91.50 113 CYS A N 1
ATOM 876 C CA . CYS A 1 113 ? 13.288 2.669 -8.211 1.00 91.50 113 CYS A CA 1
ATOM 877 C C . CYS A 1 113 ? 14.331 1.879 -7.432 1.00 91.50 113 CYS A C 1
ATOM 879 O O . CYS A 1 113 ? 14.910 2.358 -6.456 1.00 91.50 113 CYS A O 1
ATOM 881 N N . ASN A 1 114 ? 14.613 0.671 -7.910 1.00 89.62 114 ASN A N 1
ATOM 882 C CA . ASN A 1 114 ? 15.721 -0.111 -7.397 1.00 89.62 114 ASN A CA 1
ATOM 883 C C . ASN A 1 114 ? 17.049 0.543 -7.793 1.00 89.62 114 ASN A C 1
ATOM 885 O O . ASN A 1 114 ? 17.132 1.332 -8.735 1.00 89.62 114 ASN A O 1
ATOM 889 N N . ARG A 1 115 ? 18.118 0.227 -7.056 1.00 88.56 115 ARG A N 1
ATOM 890 C CA . ARG A 1 115 ? 19.429 0.856 -7.252 1.00 88.56 115 ARG A CA 1
ATOM 891 C C . ARG A 1 115 ? 19.885 0.763 -8.714 1.00 88.56 115 ARG A C 1
ATOM 893 O O . ARG A 1 115 ? 19.932 -0.320 -9.285 1.00 88.56 115 ARG A O 1
ATOM 900 N N . GLY A 1 116 ? 20.278 1.905 -9.278 1.00 88.12 116 GLY A N 1
ATOM 901 C CA . GLY A 1 116 ? 20.721 2.022 -10.669 1.00 88.12 116 GLY A CA 1
ATOM 902 C C . GLY A 1 116 ? 19.587 2.283 -11.662 1.00 88.12 116 GLY A C 1
ATOM 903 O O . GLY A 1 116 ? 19.872 2.725 -12.771 1.00 88.12 116 GLY A O 1
ATOM 904 N N . PHE A 1 117 ? 18.325 2.098 -11.270 1.00 89.50 117 PHE A N 1
ATOM 905 C CA . PHE A 1 117 ? 17.166 2.435 -12.089 1.00 89.50 117 PHE A CA 1
ATOM 906 C C . PHE A 1 117 ? 16.633 3.837 -11.782 1.00 89.50 117 PHE A C 1
ATOM 908 O O . PHE A 1 117 ? 16.750 4.340 -10.665 1.00 89.50 117 PHE A O 1
ATOM 915 N N . HIS A 1 118 ? 16.053 4.473 -12.793 1.00 89.69 118 HIS A N 1
ATOM 916 C CA . HIS A 1 118 ? 15.441 5.796 -12.728 1.00 89.69 118 HIS A CA 1
ATOM 917 C C . HIS A 1 118 ? 14.368 5.945 -13.817 1.00 89.69 118 HIS A C 1
ATOM 919 O O . HIS A 1 118 ? 14.143 5.037 -14.619 1.00 89.69 118 HIS A O 1
ATOM 925 N N . GLY A 1 119 ? 13.704 7.100 -13.843 1.00 87.75 119 GLY A N 1
ATOM 926 C CA . GLY A 1 119 ? 12.533 7.343 -14.683 1.00 87.75 119 GLY A CA 1
ATOM 927 C C . GLY A 1 119 ? 11.235 7.207 -13.898 1.00 87.75 119 GLY A C 1
ATOM 928 O O . GLY A 1 119 ? 11.223 6.764 -12.748 1.00 87.75 119 GLY A O 1
ATOM 929 N N . LEU A 1 120 ? 10.133 7.610 -14.527 1.00 89.06 120 LEU A N 1
ATOM 930 C CA . LEU A 1 120 ? 8.824 7.631 -13.879 1.00 89.06 120 LEU A CA 1
ATOM 931 C C . LEU A 1 120 ? 8.339 6.215 -13.558 1.00 89.06 120 LEU A C 1
ATOM 933 O O . LEU A 1 120 ? 7.687 6.014 -12.543 1.00 89.06 120 LEU A O 1
ATOM 937 N N . THR A 1 121 ? 8.681 5.234 -14.387 1.00 87.69 121 THR A N 1
ATOM 938 C CA . THR A 1 121 ? 8.325 3.821 -14.198 1.00 87.69 121 THR A CA 1
ATOM 939 C C . THR A 1 121 ? 9.547 2.947 -13.901 1.00 87.69 121 THR A C 1
ATOM 941 O O . THR A 1 121 ? 9.463 1.720 -13.923 1.00 87.69 121 THR A O 1
ATOM 944 N N . CYS A 1 122 ? 10.677 3.577 -13.558 1.00 88.69 122 CYS A N 1
ATOM 945 C CA . CYS A 1 122 ? 11.964 2.933 -13.300 1.00 88.69 122 CYS A CA 1
ATOM 946 C C . CYS A 1 122 ? 12.517 2.147 -14.500 1.00 88.69 122 CYS A C 1
ATOM 948 O O . CYS A 1 122 ? 13.183 1.135 -14.345 1.00 88.69 122 CYS A O 1
ATOM 950 N N . GLU A 1 123 ? 12.223 2.580 -15.717 1.00 85.19 123 GLU A N 1
ATOM 951 C CA . GLU A 1 123 ? 12.545 1.888 -16.962 1.00 85.19 123 GLU A CA 1
ATOM 952 C C . GLU A 1 123 ? 13.994 2.097 -17.434 1.00 85.19 123 GLU 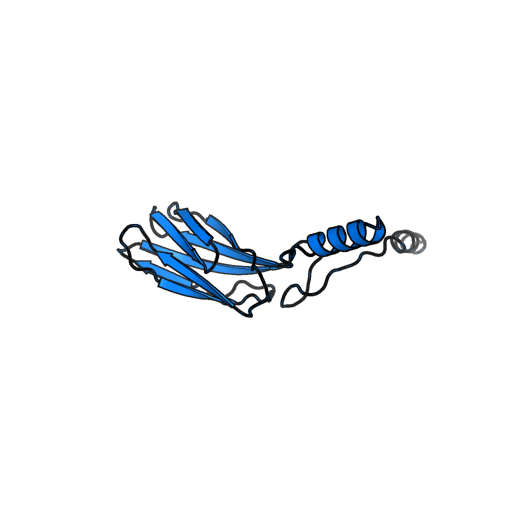A C 1
ATOM 954 O O . GLU A 1 123 ? 14.507 1.308 -18.229 1.00 85.19 123 GLU A O 1
ATOM 959 N N . PHE A 1 124 ? 14.676 3.135 -16.942 1.00 85.56 124 PHE A N 1
ATOM 960 C CA . PHE A 1 124 ? 16.022 3.496 -17.385 1.00 85.56 124 PHE A CA 1
ATOM 961 C C . PHE A 1 124 ? 17.080 3.046 -16.380 1.00 85.56 124 PHE A C 1
ATOM 963 O O . PHE A 1 124 ? 16.947 3.292 -15.184 1.00 85.56 124 PHE A O 1
ATOM 970 N N . TYR A 1 125 ? 18.172 2.442 -16.855 1.00 85.44 125 TYR A N 1
ATOM 971 C CA . TYR A 1 125 ? 19.312 2.051 -16.021 1.00 85.44 125 TYR A CA 1
ATOM 972 C C . TYR A 1 125 ? 20.507 2.984 -16.245 1.00 85.44 125 TYR A C 1
ATOM 974 O O . TYR A 1 125 ? 20.932 3.208 -17.379 1.00 85.44 125 TYR A O 1
ATOM 982 N N . HIS A 1 126 ? 21.082 3.510 -15.167 1.00 78.62 126 HIS A N 1
ATOM 983 C CA . HIS A 1 126 ? 22.329 4.263 -15.219 1.00 78.62 126 HIS A CA 1
ATOM 984 C C . HIS A 1 126 ? 23.513 3.305 -15.388 1.00 78.62 126 HIS A C 1
ATOM 986 O O . HIS A 1 126 ? 23.990 2.690 -14.433 1.00 78.62 126 HIS A O 1
ATOM 992 N N . HIS A 1 127 ? 24.037 3.217 -16.610 1.00 58.12 127 HIS A N 1
ATOM 993 C CA . HIS A 1 127 ? 25.324 2.580 -16.862 1.00 58.12 127 HIS A CA 1
ATOM 994 C C . HIS A 1 127 ? 26.437 3.581 -16.517 1.00 58.12 127 HIS A C 1
ATOM 996 O O . HIS 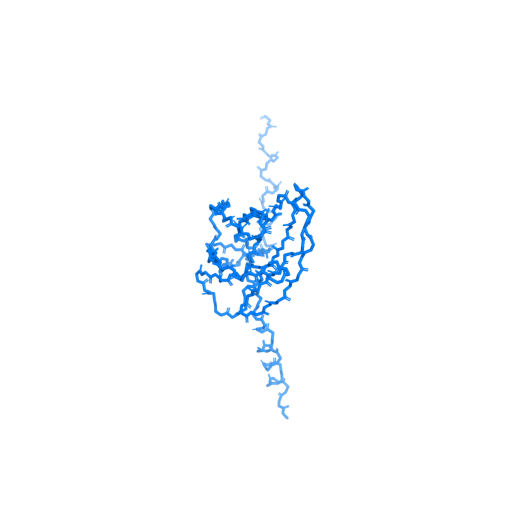A 1 127 ? 26.745 4.476 -17.304 1.00 58.12 127 HIS A O 1
ATOM 1002 N N . TYR A 1 128 ? 27.046 3.474 -15.335 1.00 54.44 128 TYR A N 1
ATOM 1003 C CA . TYR A 1 128 ? 28.284 4.208 -15.076 1.00 54.44 128 TYR A CA 1
ATOM 1004 C C . TYR A 1 128 ? 29.381 3.634 -15.981 1.00 54.44 128 TYR A C 1
ATOM 1006 O O . TYR A 1 128 ? 29.874 2.530 -15.758 1.00 54.44 128 TYR A O 1
ATOM 1014 N N . ASN A 1 129 ? 29.772 4.378 -17.019 1.00 44.09 129 ASN A N 1
ATOM 1015 C CA . ASN A 1 129 ? 31.054 4.152 -17.676 1.00 44.09 129 ASN A CA 1
ATOM 1016 C C . ASN A 1 129 ? 32.147 4.574 -16.689 1.00 44.09 129 ASN A C 1
ATOM 1018 O O . ASN A 1 129 ? 32.334 5.762 -16.432 1.00 44.09 129 ASN A O 1
ATOM 1022 N N . TYR A 1 130 ? 32.885 3.602 -16.154 1.00 44.72 130 TYR A N 1
ATOM 1023 C CA . TYR A 1 130 ? 34.007 3.786 -15.221 1.00 44.72 130 TYR A CA 1
ATOM 1024 C C . TYR A 1 130 ? 35.199 4.591 -15.793 1.00 44.72 130 TYR A C 1
ATOM 1026 O O . TYR A 1 130 ? 36.246 4.666 -15.161 1.00 44.72 130 TYR A O 1
ATOM 1034 N N . HIS A 1 131 ? 35.069 5.216 -16.966 1.00 44.25 131 HIS A N 1
ATOM 1035 C CA . HIS A 1 131 ? 36.170 5.896 -17.652 1.00 44.25 131 HIS A CA 1
ATOM 1036 C C . HIS A 1 131 ? 36.317 7.398 -17.367 1.00 44.25 131 HIS A C 1
ATOM 1038 O O . HIS A 1 131 ? 37.294 7.980 -17.821 1.00 44.25 131 HIS A O 1
ATOM 1044 N N . ASN A 1 132 ? 35.419 8.033 -16.604 1.00 37.94 132 ASN A N 1
ATOM 1045 C CA . ASN A 1 132 ? 35.476 9.491 -16.381 1.00 37.94 132 ASN A CA 1
ATOM 1046 C C . ASN A 1 132 ? 35.729 9.936 -14.932 1.00 37.94 132 ASN A C 1
ATOM 1048 O O . ASN A 1 132 ? 35.676 11.131 -14.651 1.00 37.94 132 ASN A O 1
ATOM 1052 N N . TYR A 1 133 ? 36.067 9.024 -14.015 1.00 41.69 133 TYR A N 1
ATOM 1053 C CA . TYR A 1 133 ? 36.366 9.403 -12.625 1.00 41.69 133 TYR A CA 1
ATOM 1054 C C . TYR A 1 133 ? 37.768 10.011 -12.424 1.00 41.69 133 TYR A C 1
ATOM 1056 O O . TYR A 1 133 ? 38.049 10.544 -11.356 1.00 41.69 133 TYR A O 1
ATOM 1064 N N . SER A 1 134 ? 38.641 9.983 -13.437 1.00 42.41 134 SER A N 1
ATOM 1065 C CA . SER A 1 134 ? 40.011 10.513 -13.322 1.00 42.41 134 SER A CA 1
ATOM 1066 C C . SER A 1 134 ? 40.185 11.960 -13.793 1.00 42.41 134 SER A C 1
ATOM 1068 O O . SER A 1 134 ? 41.219 12.549 -13.505 1.00 42.41 134 SER A O 1
ATOM 1070 N N . ASN A 1 135 ? 39.199 12.563 -14.470 1.00 40.34 135 ASN A N 1
ATOM 1071 C CA . ASN A 1 135 ? 39.362 13.908 -15.050 1.00 40.34 135 ASN A CA 1
ATOM 1072 C C . ASN A 1 135 ? 38.702 15.039 -14.253 1.00 40.34 135 ASN A C 1
ATOM 1074 O O . ASN A 1 135 ? 38.992 16.202 -14.519 1.00 40.34 135 ASN A O 1
ATOM 1078 N N . HIS A 1 136 ? 37.850 14.729 -13.272 1.00 41.34 136 HIS A N 1
ATOM 1079 C CA . HIS A 1 136 ? 37.219 15.761 -12.442 1.00 41.34 136 HIS A CA 1
ATOM 1080 C C . HIS A 1 136 ? 37.960 16.063 -11.138 1.00 41.34 136 HIS A C 1
ATOM 1082 O O . HIS A 1 136 ? 37.682 17.091 -10.542 1.00 41.34 136 HIS A O 1
ATOM 1088 N N . HIS A 1 137 ? 38.935 15.244 -10.726 1.00 40.59 137 HIS A N 1
ATOM 1089 C CA . HIS A 1 137 ? 39.692 15.513 -9.497 1.00 40.59 137 HIS A CA 1
ATOM 1090 C C . HIS A 1 137 ? 40.962 16.362 -9.715 1.00 40.59 137 HIS A C 1
ATOM 1092 O O . HIS A 1 137 ? 41.534 16.851 -8.750 1.00 40.59 137 HIS A O 1
ATOM 1098 N N . TYR A 1 138 ? 41.389 16.577 -10.966 1.00 37.94 138 TYR A N 1
ATOM 1099 C CA . TYR A 1 138 ? 42.602 17.351 -11.284 1.00 37.94 138 TYR A CA 1
ATOM 1100 C C . TYR A 1 138 ? 42.349 18.816 -11.669 1.00 37.94 138 TYR A C 1
ATOM 1102 O O . TYR A 1 138 ? 43.301 19.542 -11.930 1.00 37.94 138 TYR A O 1
ATOM 1110 N N . ARG A 1 139 ? 41.088 19.266 -11.734 1.00 42.53 139 ARG A N 1
ATOM 1111 C CA . ARG A 1 139 ? 40.754 20.634 -12.175 1.00 42.53 139 ARG A CA 1
ATOM 1112 C C . ARG A 1 139 ? 40.416 21.616 -11.056 1.00 42.53 139 ARG A C 1
ATOM 1114 O O . ARG A 1 139 ? 40.252 22.794 -11.353 1.00 42.53 139 ARG A O 1
ATOM 1121 N N . ASP A 1 140 ? 40.377 21.150 -9.810 1.00 45.19 140 ASP A N 1
ATOM 1122 C CA . ASP A 1 140 ? 40.013 21.977 -8.655 1.00 45.19 140 ASP A CA 1
ATOM 1123 C C . ASP A 1 140 ? 41.232 22.435 -7.821 1.00 45.19 140 ASP A C 1
ATOM 1125 O O . ASP A 1 140 ? 41.057 23.183 -6.863 1.00 45.19 140 ASP A O 1
ATOM 1129 N N . GLU A 1 141 ? 42.469 22.060 -8.190 1.00 44.72 141 GLU A N 1
ATOM 1130 C CA . GLU A 1 141 ? 43.696 22.467 -7.466 1.00 44.72 141 GLU A CA 1
ATOM 1131 C C . GLU A 1 141 ? 44.569 23.531 -8.173 1.00 44.72 141 GLU A C 1
ATOM 1133 O O . GLU A 1 141 ? 45.522 24.018 -7.576 1.00 44.72 141 GLU A O 1
ATOM 1138 N N . GLU A 1 142 ? 44.239 23.986 -9.390 1.00 42.41 142 GLU A N 1
ATOM 1139 C CA . GLU A 1 142 ? 45.005 25.041 -10.102 1.00 42.41 142 GLU A CA 1
ATOM 1140 C C . GLU A 1 142 ? 44.329 26.429 -10.093 1.00 42.41 142 GLU A C 1
ATOM 1142 O O . GLU A 1 142 ? 44.556 27.264 -10.967 1.00 42.41 142 GLU A O 1
ATOM 1147 N N . GLY A 1 143 ? 43.481 26.700 -9.101 1.00 42.50 143 GLY A N 1
ATOM 1148 C CA . GLY A 1 143 ? 42.662 27.914 -9.052 1.00 42.50 143 GLY A CA 1
ATOM 1149 C C . GLY A 1 143 ? 42.705 28.671 -7.732 1.00 42.50 143 GLY A C 1
ATOM 1150 O O . GLY A 1 143 ? 41.668 29.178 -7.320 1.00 42.50 143 GLY A O 1
ATOM 1151 N N . ASN A 1 144 ? 43.846 28.725 -7.037 1.00 39.56 144 ASN A N 1
ATOM 1152 C CA . ASN A 1 144 ? 44.037 29.705 -5.963 1.00 39.56 144 ASN A CA 1
ATOM 1153 C C . ASN A 1 144 ? 45.530 29.989 -5.710 1.00 39.56 144 ASN A C 1
ATOM 1155 O O . ASN A 1 144 ? 46.204 29.295 -4.948 1.00 39.56 144 ASN A O 1
ATOM 1159 N N . SER A 1 145 ? 46.054 31.019 -6.371 1.00 37.81 145 SER A N 1
ATOM 1160 C CA . SER A 1 145 ? 47.273 31.752 -5.999 1.00 37.81 145 SER A CA 1
ATOM 1161 C C . SER A 1 145 ? 47.130 33.198 -6.446 1.00 37.81 145 SER A C 1
ATOM 1163 O O . SER A 1 145 ? 46.670 33.401 -7.592 1.00 37.81 145 SER A O 1
#

Sequence (145 aa):
MSSIRVILFLYSLYSLASATGHLRLELTASTNCNLRLLTDSSDETLQLLIGEKRITSFHPRGLIRDTIRVGFSIPNGKTTAFEFSMKNSGQPQLPNVFEDAGVVVLIQSMYECNRGFHGLTCEFYHHYNYHNYSNHHYRDEEGNS

pLDDT: mean 80.91, std 19.15, range [37.81, 98.06]

Secondary structure (DSSP, 8-state):
--HHHHHHHHHHHT-----SEEEEEEEEESS-EEEEEE-SS-EEEEEE-BT-EEEEEEPPPSS--SEEEEEEE-TT---EEEEEE----SSPPPPEEEEETTEEEEEEEEEEEPTTEESTTS-EE----TTSTTSSSSSSSSS--

Radius of gyration: 21.97 Å; chains: 1; bounding box: 62×62×47 Å

Foldseek 3Di:
DDVVVVVVVVVVVVPQPDQQKKKKKKKAKQAFFWKWKDWPPDTDTDTHHHRDIDMDIGRDHDDQDQWTKIWIATVVWDTDIDIDGLFQPVDKDDWDWDDTPRMIMTIIIHMGGDPQFDDGNSPDGDDPPPPPPPPVVPPPPPPDD